Protein AF-A0A928RP88-F1 (afdb_monomer)

Solvent-accessible surface area (backbone atoms only — not comparable to full-atom values): 4385 Å² total; per-residue (Å²): 117,66,72,60,54,53,52,64,61,59,54,83,58,77,55,60,67,61,53,30,50,54,51,26,63,65,44,40,67,60,47,55,59,42,28,46,55,93,55,74,52,44,52,48,74,45,80,54,92,99,44,75,47,77,46,78,47,77,61,58,84,40,76,46,85,66,50,78,75,83,123

Nearest PDB structures (foldseek):
  7pe4-assembly1_A-2  TM=4.855E-01  e=6.421E+00  Mycolicibacterium hassiacum DSM 44199

Sequence (71 aa):
MERINELLIKDKFSNLEQVAELLKEEITPLALNFFLMSKEVTVRYKREGSGYTFNVEIKADRVKPFGSKIL

Mean predicted aligned error: 10.34 Å

Secondary structure (DSSP, 8-state):
-HHHHHHHHHTTS--HHHHHHHHHHHHHHHHHHHEE-SS--EEEEEEETTEEEEEEE---SEE-SSTT---

Foldseek 3Di:
DVVVVVVVVVVPDPPVVVVQVVVQVVCFVVVVQFAAAPDGWGWDWDDDVPDIDIDIDGDGPDTDPPRDP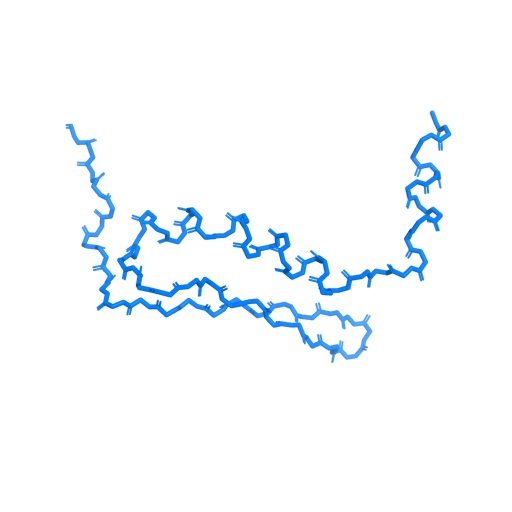PD

Radius of gyration: 16.84 Å; Cα contacts (8 Å, |Δi|>4): 71; chains: 1; bounding box: 42×22×48 Å

pLDDT: mean 77.54, std 17.76, range [42.06, 95.12]

Structure (mmCIF, N/CA/C/O backbone):
data_AF-A0A928RP88-F1
#
_entry.id   AF-A0A928RP88-F1
#
loop_
_atom_site.group_PDB
_atom_site.id
_atom_site.type_symbol
_atom_site.label_atom_id
_atom_site.label_alt_i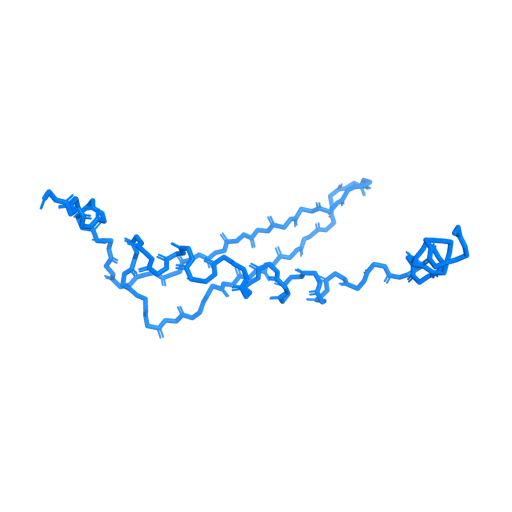d
_atom_site.label_comp_id
_atom_site.label_asym_id
_atom_site.label_entity_id
_atom_site.label_seq_id
_atom_site.pdbx_PDB_ins_code
_atom_site.Cartn_x
_atom_site.Cartn_y
_atom_site.Cartn_z
_atom_site.occupancy
_atom_site.B_iso_or_equiv
_atom_site.auth_seq_id
_atom_site.auth_comp_id
_atom_site.auth_asym_id
_atom_site.auth_atom_id
_atom_site.pdbx_PDB_model_num
ATOM 1 N N . MET A 1 1 ? 7.988 -1.462 32.487 1.00 45.22 1 MET A N 1
ATOM 2 C CA . MET A 1 1 ? 6.559 -1.840 32.551 1.00 45.22 1 MET A CA 1
ATOM 3 C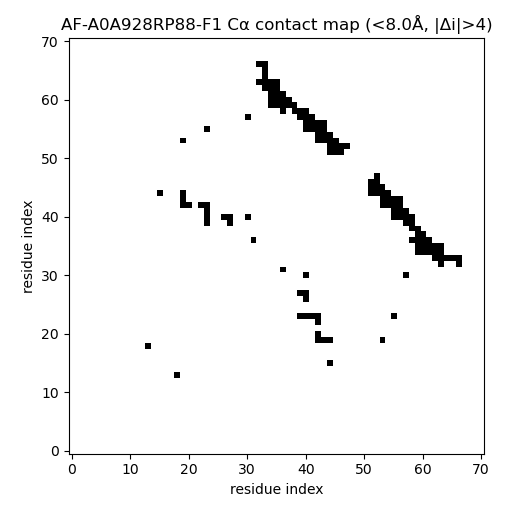 C . MET A 1 1 ? 5.639 -0.656 32.243 1.00 45.22 1 MET A C 1
ATOM 5 O O . MET A 1 1 ? 4.690 -0.855 31.504 1.00 45.22 1 MET A O 1
ATOM 9 N N . GLU A 1 2 ? 5.937 0.571 32.693 1.00 50.41 2 GLU A N 1
ATOM 10 C CA . GLU A 1 2 ? 5.113 1.770 32.407 1.00 50.41 2 GLU A CA 1
ATOM 11 C C . GLU A 1 2 ? 4.999 2.141 30.917 1.00 50.41 2 GLU A C 1
ATOM 13 O O . GLU A 1 2 ? 3.897 2.366 30.432 1.00 50.41 2 GLU A O 1
ATOM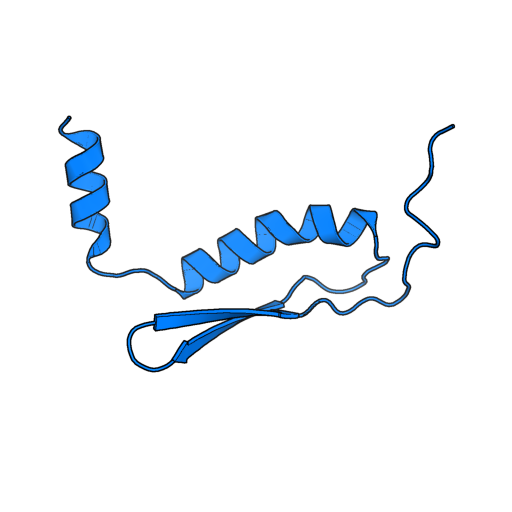 18 N N . ARG A 1 3 ? 6.096 2.084 30.150 1.00 47.97 3 ARG A N 1
ATOM 19 C CA . ARG A 1 3 ? 6.104 2.404 28.704 1.00 47.97 3 ARG A CA 1
ATOM 20 C C . ARG A 1 3 ? 5.154 1.557 27.844 1.00 47.97 3 ARG A C 1
ATOM 22 O O . ARG A 1 3 ? 4.645 2.038 26.838 1.00 47.97 3 ARG A O 1
ATOM 29 N N . ILE A 1 4 ? 4.938 0.293 28.215 1.00 52.25 4 ILE A N 1
ATOM 30 C CA . ILE A 1 4 ? 4.038 -0.616 27.482 1.00 52.25 4 ILE A CA 1
ATOM 31 C C . ILE A 1 4 ? 2.581 -0.256 27.787 1.00 52.25 4 ILE A C 1
ATOM 33 O O . ILE A 1 4 ? 1.757 -0.211 26.880 1.00 52.25 4 ILE A O 1
ATOM 37 N N . ASN A 1 5 ? 2.281 0.093 29.039 1.00 47.84 5 ASN A N 1
ATOM 38 C CA . ASN A 1 5 ? 0.950 0.544 29.434 1.00 47.84 5 ASN A CA 1
ATOM 39 C C . ASN A 1 5 ? 0.597 1.917 28.836 1.00 47.84 5 ASN A C 1
ATOM 41 O O . ASN A 1 5 ? -0.558 2.146 28.505 1.00 47.84 5 ASN A O 1
ATOM 45 N N . GLU A 1 6 ? 1.570 2.805 28.620 1.00 53.28 6 GLU A N 1
ATOM 46 C CA . GLU A 1 6 ? 1.348 4.076 27.912 1.00 53.28 6 GLU A CA 1
ATOM 47 C C . GLU A 1 6 ? 1.030 3.884 26.420 1.00 53.28 6 GLU A C 1
ATOM 49 O O . GLU A 1 6 ? 0.167 4.580 25.881 1.00 53.28 6 GLU A O 1
ATOM 54 N N . LEU A 1 7 ? 1.668 2.912 25.756 1.00 48.47 7 LEU A N 1
ATOM 55 C CA . LEU A 1 7 ? 1.337 2.521 24.378 1.00 48.47 7 LEU A CA 1
ATOM 56 C C . LEU A 1 7 ? -0.085 1.944 24.287 1.00 48.47 7 LEU A C 1
ATOM 58 O O . LEU A 1 7 ? -0.853 2.364 23.425 1.00 48.47 7 LEU A O 1
ATOM 62 N N . LEU A 1 8 ? -0.470 1.101 25.250 1.00 48.41 8 LEU A N 1
ATOM 63 C CA . LEU A 1 8 ? -1.822 0.537 25.372 1.00 48.41 8 LEU A CA 1
ATOM 64 C C . LEU A 1 8 ? -2.897 1.582 25.749 1.00 48.41 8 LEU A C 1
ATOM 66 O O . LEU A 1 8 ? -4.088 1.355 25.551 1.00 48.41 8 LEU A O 1
ATOM 70 N N . ILE A 1 9 ? -2.516 2.741 26.300 1.00 51.94 9 ILE A N 1
ATOM 71 C CA . ILE A 1 9 ? -3.433 3.871 26.551 1.00 51.94 9 ILE A CA 1
ATOM 72 C C . ILE A 1 9 ? -3.556 4.765 25.305 1.00 51.94 9 ILE A C 1
ATOM 74 O O . ILE A 1 9 ? -4.633 5.310 25.048 1.00 51.94 9 ILE A O 1
ATOM 78 N N . LYS A 1 10 ? -2.500 4.861 24.484 1.00 46.75 10 LYS A N 1
ATOM 79 C CA . LYS A 1 10 ? -2.555 5.468 23.140 1.00 46.75 10 LYS A CA 1
ATOM 80 C C . LYS A 1 10 ? -3.427 4.669 22.159 1.00 46.75 10 LYS A C 1
ATOM 82 O O . LYS A 1 10 ? -3.974 5.264 21.235 1.00 46.75 10 LYS A O 1
ATOM 87 N N . ASP A 1 11 ? -3.633 3.375 22.410 1.00 44.22 11 ASP A N 1
ATOM 88 C CA . ASP A 1 11 ? -4.473 2.456 21.617 1.00 44.22 11 ASP A CA 1
ATOM 89 C C . ASP A 1 11 ? -5.975 2.793 21.575 1.00 44.22 11 ASP A C 1
ATOM 91 O O . ASP A 1 11 ? -6.730 2.146 20.848 1.00 44.22 11 ASP A O 1
ATOM 95 N N . LYS A 1 12 ? -6.463 3.812 22.300 1.00 50.34 12 LYS A N 1
ATOM 96 C CA . LYS A 1 12 ? -7.900 4.151 22.272 1.00 50.34 12 LYS A CA 1
ATOM 97 C C . LYS A 1 12 ? -8.400 4.741 20.951 1.00 50.34 12 LYS A C 1
ATOM 99 O O . LYS A 1 12 ? -9.610 4.795 20.753 1.00 50.34 12 LYS A O 1
ATOM 104 N N . PHE A 1 13 ? -7.509 5.105 20.033 1.00 51.28 13 PHE A N 1
ATOM 105 C CA . PHE A 1 13 ? -7.865 5.366 18.643 1.00 51.28 13 PHE A CA 1
ATOM 106 C C . PHE A 1 13 ? -6.803 4.744 17.743 1.00 51.28 13 PHE A C 1
ATOM 108 O O . PHE A 1 13 ? -5.768 5.349 17.481 1.00 51.28 13 PHE A O 1
ATOM 115 N N . SER A 1 14 ? -7.057 3.522 17.271 1.00 64.69 14 SER A N 1
ATOM 116 C CA . SER A 1 14 ? -6.304 2.925 16.170 1.00 64.69 14 SER A CA 1
ATOM 117 C C . SER A 1 14 ? -6.432 3.860 14.966 1.00 64.69 14 SER A C 1
ATOM 119 O O . SER A 1 14 ? -7.460 3.866 14.291 1.00 64.69 14 SER A O 1
ATOM 121 N N . ASN A 1 15 ? -5.437 4.719 14.743 1.00 82.25 15 ASN A N 1
ATOM 122 C CA . ASN A 1 15 ? -5.424 5.613 13.595 1.00 82.25 15 ASN A CA 1
ATOM 123 C C . ASN A 1 15 ? -5.173 4.761 12.344 1.00 82.25 15 ASN A C 1
ATOM 125 O O . ASN A 1 15 ? -4.035 4.496 11.967 1.00 82.25 15 ASN A O 1
ATOM 129 N N . LEU A 1 16 ? -6.260 4.265 11.753 1.00 86.19 16 LEU A N 1
ATOM 130 C CA . LEU A 1 16 ? -6.233 3.348 10.614 1.00 86.19 16 LEU A CA 1
ATOM 131 C C . LEU A 1 16 ? -5.537 3.970 9.400 1.00 86.19 16 LEU A C 1
ATOM 133 O O . LEU A 1 16 ? -4.901 3.247 8.639 1.00 86.19 16 LEU A O 1
ATOM 137 N N . GLU A 1 17 ? -5.611 5.295 9.252 1.00 87.50 17 GLU A N 1
ATOM 138 C CA . GLU A 1 17 ? -4.884 6.037 8.219 1.00 87.50 17 GLU A CA 1
ATOM 139 C C . GLU A 1 17 ? -3.378 5.950 8.459 1.00 87.50 17 GLU A C 1
ATOM 141 O O . GLU A 1 17 ? -2.634 5.587 7.556 1.00 87.50 17 GLU A O 1
ATOM 146 N N . GLN A 1 18 ? -2.928 6.169 9.698 1.00 86.62 18 GLN A N 1
ATOM 147 C CA . GLN A 1 18 ? -1.515 6.019 10.049 1.00 86.62 18 GLN A CA 1
ATOM 148 C C . GLN A 1 18 ? -1.022 4.581 9.843 1.00 86.62 18 GLN A C 1
ATOM 150 O O . GLN A 1 18 ? 0.085 4.374 9.355 1.00 86.62 18 GLN A O 1
ATOM 155 N N . VAL A 1 19 ? -1.840 3.579 10.176 1.00 87.88 19 VAL A N 1
ATOM 156 C CA . VAL A 1 19 ? -1.508 2.169 9.914 1.00 87.88 19 VAL A CA 1
ATOM 157 C C . VAL A 1 19 ? -1.412 1.900 8.409 1.00 87.88 19 VAL A C 1
ATOM 159 O O . VAL A 1 19 ? -0.507 1.192 7.975 1.00 87.88 19 VAL A O 1
ATOM 162 N N . ALA A 1 20 ? -2.309 2.469 7.601 1.00 90.50 20 ALA A N 1
ATOM 163 C CA . ALA A 1 20 ? -2.276 2.323 6.149 1.00 90.50 20 ALA A CA 1
ATOM 164 C C . ALA A 1 20 ? -1.036 2.980 5.519 1.00 90.50 20 ALA A C 1
ATOM 166 O O . ALA A 1 20 ? -0.418 2.369 4.648 1.00 90.50 20 ALA A O 1
ATOM 167 N N . GLU A 1 21 ? -0.639 4.169 5.984 1.00 90.50 21 GLU A N 1
ATOM 168 C CA . GLU A 1 21 ? 0.586 4.840 5.528 1.00 90.50 21 GLU A CA 1
ATOM 169 C C . GLU A 1 21 ? 1.845 4.056 5.916 1.00 90.50 21 GLU A C 1
ATOM 171 O O . GLU A 1 21 ? 2.695 3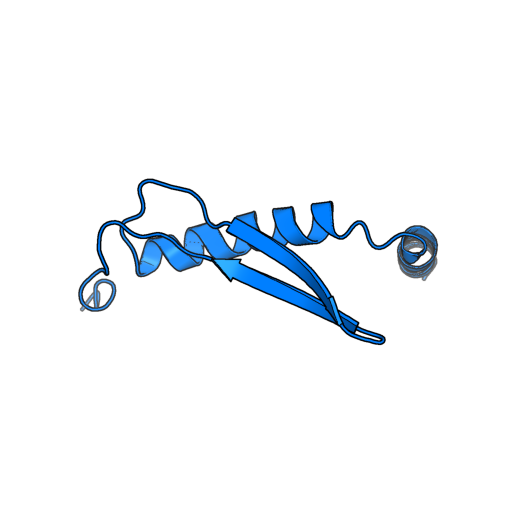.808 5.064 1.00 90.50 21 GLU A O 1
ATOM 176 N N . LEU A 1 22 ? 1.934 3.550 7.151 1.00 89.50 22 LEU A N 1
ATOM 177 C CA . LEU A 1 22 ? 3.057 2.696 7.558 1.00 89.50 22 LEU A CA 1
ATOM 178 C C . LEU A 1 22 ? 3.140 1.420 6.706 1.00 89.50 22 LEU A C 1
ATOM 180 O O . LEU A 1 22 ? 4.211 1.046 6.236 1.00 89.50 22 LEU A O 1
ATOM 184 N N . LEU A 1 23 ? 2.005 0.763 6.443 1.00 90.50 23 LEU A N 1
ATOM 185 C CA . LEU A 1 23 ? 1.965 -0.408 5.560 1.00 90.50 23 LEU A CA 1
ATOM 186 C C . LEU A 1 23 ? 2.405 -0.070 4.132 1.00 90.50 23 LEU A C 1
ATOM 188 O O . LEU A 1 23 ? 3.071 -0.876 3.483 1.00 90.50 23 LEU A O 1
ATOM 192 N N . LYS A 1 24 ? 2.041 1.110 3.627 1.00 93.00 24 LYS A N 1
ATOM 193 C CA . LYS A 1 24 ? 2.478 1.588 2.315 1.00 93.00 24 LYS A CA 1
ATOM 194 C C . LYS A 1 24 ? 3.997 1.764 2.272 1.00 93.00 24 LYS A C 1
ATOM 196 O O . LYS A 1 24 ? 4.617 1.291 1.316 1.00 93.00 24 LYS A O 1
ATOM 201 N N . GLU A 1 25 ? 4.587 2.402 3.281 1.00 90.88 25 GLU A N 1
ATOM 202 C CA . GLU A 1 25 ? 6.038 2.609 3.382 1.00 90.88 25 GLU A CA 1
ATOM 203 C C . GLU A 1 25 ? 6.803 1.282 3.425 1.00 90.88 25 GLU A C 1
ATOM 205 O O . GLU A 1 25 ? 7.762 1.110 2.677 1.00 90.88 25 GLU A O 1
ATOM 210 N N . GLU A 1 26 ? 6.333 0.315 4.214 1.00 89.69 26 GLU A N 1
ATOM 211 C CA . GLU A 1 26 ? 6.964 -1.005 4.362 1.00 89.69 26 GLU A CA 1
ATOM 212 C C . GLU A 1 26 ? 6.844 -1.873 3.096 1.00 89.69 26 GLU A C 1
ATOM 214 O O . GLU A 1 26 ? 7.784 -2.563 2.693 1.00 89.69 26 GLU A O 1
ATOM 219 N N . ILE A 1 27 ? 5.691 -1.844 2.419 1.00 91.12 27 ILE A N 1
ATOM 220 C CA . ILE A 1 27 ? 5.442 -2.702 1.250 1.00 91.12 27 ILE A CA 1
ATOM 221 C C . ILE A 1 27 ? 6.086 -2.139 -0.019 1.00 91.12 27 ILE A C 1
ATOM 223 O O . ILE A 1 27 ? 6.497 -2.910 -0.888 1.00 91.12 27 ILE A O 1
ATOM 227 N N . THR A 1 28 ? 6.202 -0.816 -0.152 1.00 91.62 28 THR A N 1
ATOM 228 C CA . THR A 1 28 ? 6.772 -0.171 -1.347 1.00 91.62 28 THR A CA 1
ATOM 229 C C . THR A 1 28 ? 8.157 -0.710 -1.744 1.00 91.62 28 THR A C 1
ATOM 231 O O . THR A 1 28 ? 8.301 -1.139 -2.894 1.00 91.62 28 THR A O 1
ATOM 234 N N . PRO A 1 29 ? 9.177 -0.774 -0.864 1.00 90.06 29 PRO A N 1
ATOM 235 C CA . PRO A 1 29 ? 10.488 -1.309 -1.235 1.00 90.06 29 PRO A CA 1
ATOM 236 C C . PRO A 1 29 ? 10.434 -2.799 -1.597 1.00 90.06 29 PRO A C 1
ATOM 238 O O . PRO A 1 29 ? 11.134 -3.233 -2.512 1.00 90.06 29 PRO A O 1
ATOM 241 N N . LEU A 1 30 ? 9.566 -3.582 -0.945 1.00 89.12 30 LEU A N 1
ATOM 242 C CA . LEU A 1 30 ? 9.356 -4.991 -1.289 1.00 89.12 30 LEU A CA 1
ATOM 243 C C . LEU A 1 30 ? 8.751 -5.132 -2.689 1.00 89.12 30 LEU A C 1
ATOM 245 O O . LEU A 1 30 ? 9.225 -5.936 -3.489 1.00 89.12 30 LEU A O 1
ATOM 249 N N . ALA A 1 31 ? 7.743 -4.322 -3.013 1.00 89.38 31 ALA A N 1
ATOM 250 C CA . ALA A 1 31 ? 7.096 -4.308 -4.319 1.00 89.38 31 ALA A CA 1
ATOM 251 C C . ALA A 1 31 ? 8.080 -3.922 -5.435 1.00 89.38 31 ALA A C 1
ATOM 253 O O . ALA A 1 31 ? 8.108 -4.570 -6.484 1.00 89.38 31 ALA A O 1
ATOM 254 N N . LEU A 1 32 ? 8.957 -2.943 -5.189 1.00 88.12 32 LEU A N 1
ATOM 255 C CA . LEU A 1 32 ? 9.988 -2.518 -6.140 1.00 88.12 32 LEU A CA 1
ATOM 256 C C . LEU A 1 32 ? 10.996 -3.626 -6.487 1.00 88.12 32 LEU A C 1
ATOM 258 O O . LEU A 1 32 ? 11.608 -3.571 -7.556 1.00 88.12 32 LEU A O 1
ATOM 262 N N . ASN A 1 33 ? 11.156 -4.666 -5.662 1.00 87.75 33 ASN A N 1
ATOM 263 C CA . ASN A 1 33 ? 12.005 -5.815 -6.007 1.00 87.75 33 ASN A CA 1
ATOM 264 C C . ASN A 1 33 ? 11.412 -6.670 -7.135 1.00 87.75 33 ASN A C 1
ATOM 266 O O . ASN A 1 33 ? 12.155 -7.248 -7.930 1.00 87.75 33 ASN A O 1
ATOM 270 N N . PHE A 1 34 ? 10.085 -6.713 -7.247 1.00 87.38 34 PHE A N 1
ATOM 271 C CA . PHE A 1 34 ? 9.369 -7.576 -8.190 1.00 87.38 34 PHE A CA 1
ATOM 272 C C . PHE A 1 34 ? 8.735 -6.808 -9.348 1.00 87.38 34 PHE A C 1
ATOM 274 O O . PHE A 1 34 ? 8.512 -7.372 -10.419 1.00 87.38 34 PHE A O 1
ATOM 281 N N . PHE A 1 35 ? 8.478 -5.517 -9.170 1.00 89.38 35 PHE A N 1
ATOM 282 C CA . PHE A 1 35 ? 7.739 -4.699 -10.119 1.00 89.38 35 PHE A CA 1
ATOM 283 C C . PHE A 1 35 ? 8.536 -3.453 -10.510 1.00 89.38 35 PHE A C 1
ATOM 285 O O . PHE A 1 35 ? 9.266 -2.875 -9.707 1.00 89.38 35 PHE A O 1
ATOM 292 N N . LEU A 1 36 ? 8.409 -3.038 -11.769 1.00 86.94 36 LEU A N 1
ATOM 293 C CA . LEU A 1 36 ? 8.746 -1.683 -12.188 1.00 86.94 36 LEU A CA 1
ATOM 294 C C . LEU A 1 36 ? 7.464 -0.856 -12.089 1.00 86.94 36 LEU A C 1
ATOM 296 O O . LEU A 1 36 ? 6.479 -1.157 -12.767 1.00 86.94 36 LEU A O 1
ATOM 300 N N . MET A 1 37 ? 7.470 0.140 -11.211 1.00 83.69 37 MET A N 1
ATOM 301 C CA . MET A 1 37 ? 6.288 0.918 -10.860 1.00 83.69 37 MET A CA 1
ATOM 302 C C . MET A 1 37 ? 6.576 2.407 -11.034 1.00 83.69 37 MET A C 1
ATOM 304 O O . MET A 1 37 ? 7.553 2.912 -10.489 1.00 83.69 37 MET A O 1
ATOM 308 N N . SER A 1 38 ? 5.711 3.109 -11.762 1.00 73.19 38 SER A N 1
ATOM 309 C CA . SER A 1 38 ? 5.684 4.574 -11.854 1.00 73.19 38 SER A CA 1
ATOM 310 C C . SER A 1 38 ? 4.887 5.241 -10.730 1.00 73.19 38 SER A C 1
ATOM 312 O O . SER A 1 38 ? 4.945 6.461 -10.577 1.00 73.19 38 SER A O 1
ATOM 314 N N . LYS A 1 39 ? 4.118 4.463 -9.957 1.00 75.94 39 LYS A N 1
ATOM 315 C CA . LYS A 1 39 ? 3.237 4.945 -8.885 1.00 75.94 39 LYS A CA 1
ATOM 316 C C . LYS A 1 39 ? 3.468 4.175 -7.594 1.00 75.94 39 LYS A C 1
ATOM 318 O O . LYS A 1 39 ? 3.883 3.021 -7.618 1.00 75.94 39 LYS A O 1
ATOM 323 N N . GLU A 1 40 ? 3.160 4.821 -6.479 1.00 77.50 40 GLU A N 1
ATOM 324 C CA . GLU A 1 40 ? 3.276 4.235 -5.144 1.00 77.50 40 GLU A CA 1
ATOM 325 C C . GLU A 1 40 ? 2.214 3.155 -4.882 1.00 77.50 40 GLU A C 1
ATOM 327 O O . GLU A 1 40 ? 1.149 3.122 -5.511 1.00 77.50 40 GLU A O 1
ATOM 332 N N . VAL A 1 41 ? 2.503 2.276 -3.918 1.00 91.50 41 VAL A N 1
ATOM 333 C CA . VAL A 1 41 ? 1.535 1.313 -3.377 1.00 91.50 41 VAL A CA 1
ATOM 334 C C . VAL A 1 41 ? 0.363 2.074 -2.757 1.00 91.50 41 VAL A C 1
ATOM 336 O O . VAL A 1 41 ? 0.546 3.084 -2.083 1.00 91.50 41 VAL A O 1
ATOM 339 N N . THR A 1 42 ? -0.860 1.602 -2.982 1.00 93.75 42 THR A N 1
ATOM 340 C CA . THR A 1 42 ? -2.057 2.160 -2.344 1.00 93.75 42 THR A CA 1
ATOM 341 C C . THR A 1 42 ? -2.566 1.186 -1.293 1.00 93.75 42 THR A C 1
ATOM 343 O O . THR A 1 42 ? -2.856 0.036 -1.615 1.00 93.75 42 THR A O 1
ATOM 346 N N . VAL A 1 43 ? -2.724 1.641 -0.051 1.00 94.44 43 VAL A N 1
ATOM 347 C CA . VAL A 1 43 ? -3.317 0.842 1.027 1.00 94.44 43 VAL A CA 1
ATOM 348 C C . VAL A 1 43 ? -4.663 1.448 1.398 1.00 94.44 43 VAL A C 1
ATOM 350 O O . VAL A 1 43 ? -4.752 2.612 1.772 1.00 94.44 43 VAL A O 1
ATOM 353 N N . ARG A 1 44 ? -5.735 0.665 1.265 1.00 94.19 44 ARG A N 1
ATOM 354 C CA . ARG A 1 4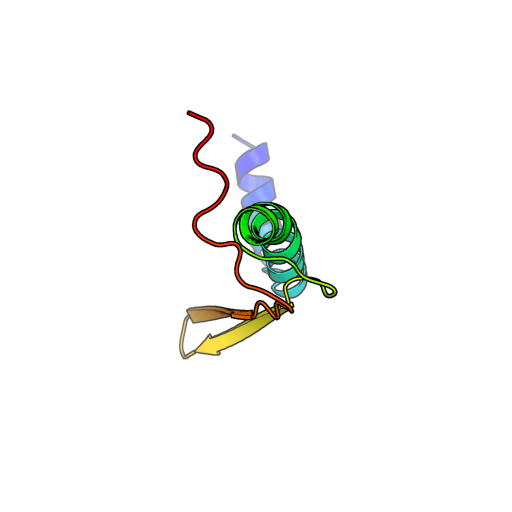4 ? -7.093 1.057 1.665 1.00 94.19 44 ARG A CA 1
ATOM 355 C C . ARG A 1 44 ? -7.588 0.115 2.737 1.00 94.19 44 ARG A C 1
ATOM 357 O O . ARG A 1 44 ? -7.461 -1.095 2.584 1.00 94.19 44 ARG A O 1
ATOM 364 N N . TYR A 1 45 ? -8.233 0.630 3.768 1.00 91.62 45 TYR A N 1
ATOM 365 C CA . TYR A 1 45 ? -8.865 -0.207 4.778 1.00 91.62 45 TYR A CA 1
ATOM 366 C C . TYR A 1 45 ? -10.386 -0.112 4.704 1.00 91.62 45 TYR A C 1
ATOM 368 O O . TYR A 1 45 ? -10.954 0.894 4.282 1.00 91.62 45 TYR A O 1
ATOM 376 N N . LYS A 1 46 ? -11.054 -1.181 5.128 1.00 92.19 46 LYS A N 1
ATOM 377 C CA . LYS A 1 46 ? -12.497 -1.212 5.365 1.00 92.19 46 LYS A CA 1
ATOM 378 C C . LYS A 1 46 ? -12.786 -1.940 6.667 1.00 92.19 46 LYS A C 1
ATOM 380 O O . LYS A 1 46 ? -12.038 -2.828 7.066 1.00 92.19 46 LYS A O 1
ATOM 385 N N . ARG A 1 47 ? -13.880 -1.576 7.326 1.00 88.88 47 ARG A N 1
ATOM 386 C CA . ARG A 1 47 ? -14.386 -2.316 8.483 1.00 88.88 47 ARG A CA 1
ATOM 387 C C . ARG A 1 47 ? -15.278 -3.454 7.992 1.00 88.88 47 ARG A C 1
ATOM 389 O O . ARG A 1 47 ? -16.205 -3.208 7.227 1.00 88.88 47 ARG A O 1
ATOM 396 N N . GLU A 1 48 ? -15.014 -4.674 8.444 1.00 89.31 48 GLU A N 1
ATOM 397 C CA . GLU A 1 48 ? -15.823 -5.858 8.140 1.00 89.31 48 GLU A CA 1
ATOM 398 C C . GLU A 1 48 ? -16.262 -6.521 9.446 1.00 89.31 48 GLU A C 1
ATOM 400 O O . GLU A 1 48 ? -15.469 -7.143 10.151 1.00 89.31 48 GLU A O 1
ATOM 405 N N . GLY A 1 49 ? -17.539 -6.340 9.801 1.00 88.00 49 GLY A N 1
ATOM 406 C CA . GLY A 1 49 ? -18.088 -6.803 11.074 1.00 88.00 49 GLY A CA 1
ATOM 407 C C . GLY A 1 49 ? -17.326 -6.224 12.271 1.00 88.00 49 GLY A C 1
ATOM 408 O O . GLY A 1 49 ? -17.285 -5.006 12.480 1.00 88.00 49 GLY A O 1
ATOM 409 N N . SER A 1 50 ? -16.721 -7.110 13.062 1.00 87.12 50 SER A N 1
ATOM 410 C CA . SER A 1 50 ? -15.895 -6.758 14.221 1.00 87.12 50 SER A CA 1
ATOM 411 C C . SER A 1 50 ? -14.424 -6.483 13.885 1.00 87.12 50 SER A C 1
ATOM 413 O O . SER A 1 50 ? -13.673 -6.135 14.791 1.00 87.12 50 SER A O 1
ATOM 415 N N . GLY A 1 51 ? -14.000 -6.652 12.629 1.00 85.62 51 GLY A N 1
ATOM 416 C CA . GLY A 1 51 ? -12.605 -6.527 12.204 1.00 85.62 51 GLY A CA 1
ATOM 417 C C . GLY A 1 51 ? -12.340 -5.3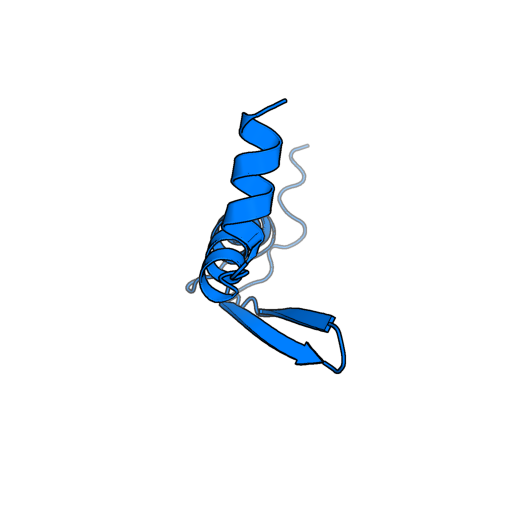81 11.225 1.00 85.62 51 GLY A C 1
ATOM 418 O O . GLY A 1 51 ? -13.254 -4.691 10.761 1.00 85.62 51 GLY A O 1
ATOM 419 N N . TYR A 1 52 ? -11.059 -5.207 10.892 1.00 88.06 52 TYR A N 1
ATOM 420 C CA . TYR A 1 52 ? -10.572 -4.296 9.857 1.00 88.06 52 TYR A CA 1
ATOM 421 C C . TYR A 1 52 ? -9.806 -5.087 8.798 1.00 88.06 52 TYR A C 1
ATOM 423 O O . TYR A 1 52 ? -8.939 -5.891 9.131 1.00 88.06 52 TYR A O 1
ATOM 431 N N . THR A 1 53 ? -10.096 -4.820 7.531 1.00 90.44 53 THR A N 1
ATOM 432 C CA . THR A 1 53 ? -9.444 -5.448 6.382 1.00 90.44 53 THR A CA 1
ATOM 433 C C . THR A 1 53 ? -8.644 -4.388 5.641 1.00 90.44 53 THR A C 1
ATOM 435 O O . THR A 1 53 ? -9.219 -3.406 5.168 1.00 90.44 53 THR A O 1
ATOM 438 N N . PHE A 1 54 ? -7.334 -4.592 5.517 1.00 92.94 54 PHE A N 1
ATOM 439 C CA . PHE A 1 54 ? -6.429 -3.738 4.747 1.00 92.94 54 PHE A CA 1
ATOM 440 C C . PHE A 1 54 ? -6.184 -4.370 3.375 1.00 92.94 54 PHE A C 1
ATOM 442 O O . PHE A 1 54 ? -5.762 -5.517 3.270 1.00 92.94 54 PHE A O 1
ATOM 449 N N . ASN A 1 55 ? -6.464 -3.617 2.318 1.00 95.12 55 ASN A N 1
ATOM 450 C CA . ASN A 1 55 ? -6.287 -4.008 0.928 1.00 95.12 55 ASN A CA 1
ATOM 451 C C . ASN A 1 55 ? -5.103 -3.235 0.361 1.00 95.12 55 ASN A C 1
ATOM 453 O O . ASN A 1 55 ? -5.100 -2.003 0.370 1.00 95.12 55 ASN A O 1
ATOM 457 N N . VAL A 1 56 ? -4.121 -3.970 -0.145 1.00 93.88 56 VAL A N 1
ATOM 458 C CA . VAL A 1 56 ? -2.909 -3.421 -0.746 1.00 93.88 56 VAL A CA 1
ATOM 459 C C . VAL A 1 56 ? -3.034 -3.549 -2.259 1.00 93.88 56 VAL A C 1
ATOM 461 O O . VAL A 1 56 ? -3.100 -4.652 -2.797 1.00 93.88 56 VAL A O 1
ATOM 464 N N . GLU A 1 57 ? -3.092 -2.417 -2.948 1.00 93.56 57 GLU A N 1
ATOM 465 C CA . GLU A 1 57 ? -3.188 -2.327 -4.401 1.00 93.56 57 GLU A CA 1
ATOM 466 C C . GLU A 1 57 ? -1.843 -1.843 -4.954 1.00 93.56 57 GLU A C 1
ATOM 468 O O . GLU A 1 57 ? -1.372 -0.749 -4.634 1.00 93.56 57 GLU A O 1
ATOM 473 N N . ILE A 1 58 ? -1.221 -2.669 -5.795 1.00 91.50 58 ILE A N 1
ATOM 474 C CA . ILE A 1 58 ? 0.045 -2.364 -6.462 1.00 91.50 58 ILE A CA 1
ATOM 475 C C . ILE A 1 58 ? -0.242 -2.208 -7.952 1.00 91.50 58 ILE A C 1
ATOM 477 O O . ILE A 1 58 ? -0.681 -3.155 -8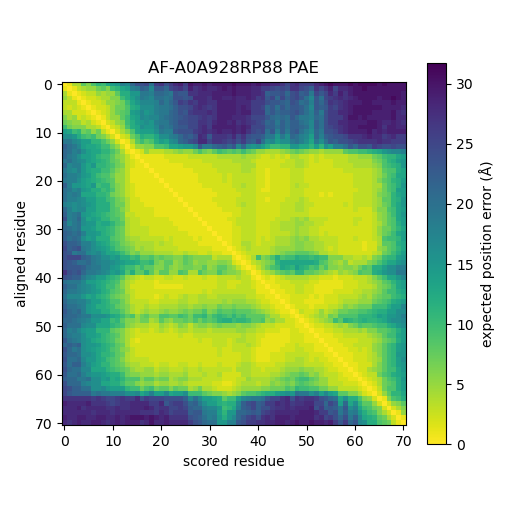.606 1.00 91.50 58 ILE A O 1
ATOM 481 N N . LYS A 1 59 ? 0.015 -1.017 -8.499 1.00 89.62 59 LYS A N 1
ATOM 482 C CA . LYS A 1 59 ? -0.019 -0.779 -9.947 1.00 89.62 59 LYS A CA 1
ATOM 483 C C . LYS A 1 59 ? 1.400 -0.722 -10.476 1.00 89.62 59 LYS A C 1
ATOM 485 O O . LYS A 1 59 ? 2.177 0.141 -10.082 1.00 89.62 59 LYS A O 1
ATOM 490 N N . ALA A 1 60 ? 1.709 -1.642 -11.377 1.00 89.25 60 ALA A N 1
ATOM 491 C CA . ALA A 1 60 ? 3.014 -1.762 -11.996 1.00 89.25 60 ALA A CA 1
ATOM 492 C C . ALA A 1 60 ? 2.901 -1.584 -13.507 1.00 89.25 60 ALA A C 1
ATOM 494 O O . ALA A 1 60 ? 1.964 -2.088 -14.123 1.00 89.25 60 ALA A O 1
ATOM 495 N N . ASP A 1 61 ? 3.888 -0.918 -14.097 1.00 88.38 61 ASP A N 1
ATOM 496 C CA . ASP A 1 61 ? 4.021 -0.816 -15.551 1.00 88.38 61 ASP A CA 1
ATOM 497 C C . ASP A 1 61 ? 4.586 -2.118 -16.129 1.00 88.38 61 ASP A C 1
ATOM 499 O O . ASP A 1 61 ? 4.291 -2.498 -17.262 1.00 88.38 61 ASP A O 1
ATOM 503 N N . ARG A 1 62 ? 5.403 -2.828 -15.337 1.00 85.38 62 ARG A N 1
ATOM 504 C CA . ARG A 1 62 ? 5.981 -4.115 -15.725 1.00 85.38 62 ARG A CA 1
ATOM 505 C C . ARG A 1 62 ? 6.242 -5.011 -14.520 1.00 85.38 62 ARG A C 1
ATOM 507 O O . ARG A 1 62 ? 6.729 -4.559 -13.486 1.00 85.38 62 ARG A O 1
ATOM 514 N N . VAL A 1 63 ? 6.012 -6.309 -14.692 1.00 86.69 63 VAL A N 1
ATOM 515 C CA . VAL A 1 63 ? 6.498 -7.342 -13.766 1.00 86.69 63 VAL A CA 1
ATOM 516 C C . VAL A 1 63 ? 7.927 -7.712 -14.156 1.00 86.69 63 VAL A C 1
ATOM 518 O O . VAL A 1 63 ? 8.190 -8.040 -15.317 1.00 86.69 63 VAL A O 1
ATOM 521 N N . LYS A 1 64 ? 8.869 -7.629 -13.212 1.00 81.75 64 LYS A N 1
ATOM 522 C CA . LYS A 1 64 ? 10.257 -8.027 -13.457 1.00 81.75 64 LYS A CA 1
ATOM 523 C C . LYS A 1 64 ? 10.287 -9.547 -13.666 1.00 81.75 64 LYS A C 1
ATOM 525 O O . LYS A 1 64 ? 9.707 -10.273 -12.858 1.00 81.75 64 LYS A O 1
ATOM 530 N N . PRO A 1 65 ? 10.925 -10.052 -14.735 1.00 66.88 65 PRO A N 1
ATOM 531 C CA . PRO A 1 65 ? 11.040 -11.488 -14.958 1.00 66.88 65 PRO A CA 1
ATOM 532 C C . PRO A 1 65 ? 11.930 -12.062 -13.854 1.00 66.88 65 PRO A C 1
ATOM 534 O O . PRO A 1 65 ? 13.133 -11.873 -13.923 1.00 66.88 65 PRO A O 1
ATOM 537 N N . PHE A 1 66 ? 11.318 -12.667 -12.825 1.00 62.03 66 PHE A N 1
ATOM 538 C CA . PHE A 1 66 ? 11.953 -13.263 -11.640 1.00 62.03 66 PHE A CA 1
ATOM 539 C C . PHE A 1 66 ? 13.137 -12.442 -11.118 1.00 62.03 66 PHE A C 1
ATOM 541 O O . PHE A 1 66 ? 14.260 -12.633 -11.581 1.00 62.03 66 PHE A O 1
ATOM 548 N N . GLY A 1 67 ? 12.847 -11.531 -10.171 1.00 52.19 67 GLY A N 1
ATOM 549 C CA . GLY A 1 67 ? 13.794 -10.602 -9.542 1.00 52.19 67 GLY A CA 1
ATOM 550 C C . GLY A 1 67 ? 15.204 -11.160 -9.539 1.00 52.19 67 GLY A C 1
ATOM 551 O O . GLY A 1 67 ? 15.393 -12.260 -9.033 1.00 52.19 67 GLY A O 1
ATOM 552 N N . SER A 1 68 ? 16.111 -10.448 -10.213 1.00 50.31 68 SER A N 1
ATOM 553 C CA . SER A 1 68 ? 17.481 -10.842 -10.530 1.00 50.31 68 SER A CA 1
ATOM 554 C C . SER A 1 68 ? 17.941 -12.003 -9.654 1.00 50.31 68 SER A C 1
ATOM 556 O O . SER A 1 68 ? 18.299 -11.790 -8.496 1.00 50.31 68 SER A O 1
ATOM 558 N N . LYS A 1 69 ? 17.903 -13.241 -10.168 1.00 48.72 69 LYS A N 1
ATOM 559 C CA . LYS A 1 69 ? 18.752 -14.287 -9.599 1.00 48.72 69 LYS A CA 1
ATOM 560 C C . LYS A 1 69 ? 20.168 -13.764 -9.789 1.00 48.72 69 LYS A C 1
ATOM 562 O O . LYS A 1 69 ? 20.719 -13.870 -10.879 1.00 48.72 69 LYS A O 1
ATOM 567 N N . ILE A 1 70 ? 20.695 -13.105 -8.764 1.00 50.69 70 ILE A N 1
ATOM 568 C CA . ILE A 1 70 ? 22.125 -12.898 -8.624 1.00 50.69 70 ILE A CA 1
ATOM 569 C C . ILE A 1 70 ? 22.665 -14.32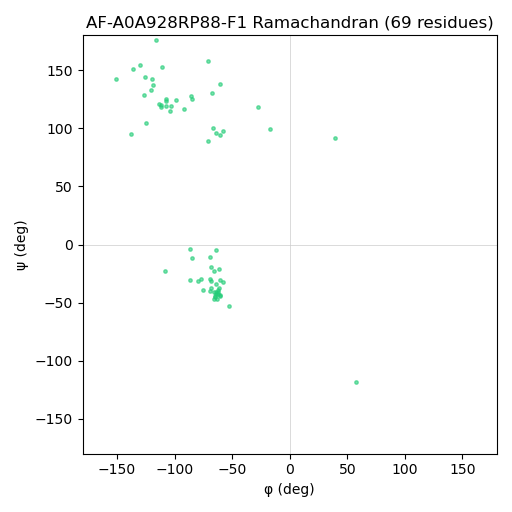1 -8.449 1.00 50.69 70 ILE A C 1
ATOM 571 O O . ILE A 1 70 ? 22.511 -14.916 -7.383 1.00 50.69 70 ILE A O 1
ATOM 575 N N . LEU A 1 71 ? 23.112 -14.908 -9.561 1.00 42.06 71 LEU A N 1
ATOM 576 C CA . LEU A 1 71 ? 24.026 -16.046 -9.586 1.00 42.06 71 LEU A CA 1
ATOM 577 C C . LEU A 1 71 ? 25.444 -15.505 -9.421 1.00 42.06 71 LEU A C 1
ATOM 579 O O . LEU A 1 71 ? 25.729 -14.457 -10.047 1.00 42.06 71 LEU A O 1
#